Protein AF-D6RL99-F1 (afdb_monomer_lite)

Secondary structure (DSSP, 8-state):
--SSHHHHHHHHHHHHHHHHHHHHHHHHHHHHHHHHHHHHHHHHH-SS---EEE--SGGGG-HHHHHHTHHHHHTT-EEE---HHHHHHHHHHH-----PPBSS-EEEEEEEE--TT-HHHHHTGGG-EE-TTS-EEEEEEEEEEEPBPPTTS-----

pLDDT: mean 83.15, std 14.55, range [33.06, 96.44]

Structure (mmCIF, N/CA/C/O backbone):
data_AF-D6RL99-F1
#
_entry.id   AF-D6RL99-F1
#
loop_
_atom_site.group_PDB
_atom_site.id
_atom_site.type_symbol
_atom_site.label_atom_id
_atom_site.label_alt_id
_atom_site.label_comp_id
_atom_site.label_asym_id
_atom_site.label_entity_id
_atom_site.label_seq_id
_atom_site.pdbx_PDB_ins_code
_atom_site.Cartn_x
_atom_site.Cartn_y
_atom_site.Cartn_z
_atom_site.occupancy
_atom_site.B_iso_or_equiv
_atom_site.auth_seq_id
_atom_site.auth_comp_id
_atom_site.auth_asym_id
_atom_site.auth_atom_id
_atom_site.pdbx_PDB_model_num
ATOM 1 N N . MET A 1 1 ? -19.118 -6.314 62.749 1.00 46.94 1 MET A N 1
ATOM 2 C CA . MET A 1 1 ? -18.922 -4.956 62.198 1.00 46.94 1 MET A CA 1
ATOM 3 C C . MET A 1 1 ? -17.568 -4.910 61.478 1.00 46.94 1 MET A C 1
ATOM 5 O O . MET A 1 1 ? -16.658 -4.265 61.959 1.00 46.94 1 MET A O 1
ATOM 9 N N . GLN A 1 2 ? -17.401 -5.679 60.390 1.00 52.16 2 GLN A N 1
ATOM 10 C CA . GLN A 1 2 ? -16.107 -5.855 59.685 1.00 52.16 2 GLN A CA 1
ATOM 11 C C . GLN A 1 2 ? -16.264 -6.008 58.154 1.00 52.16 2 GLN A C 1
ATOM 13 O O . GLN A 1 2 ? -15.362 -6.479 57.478 1.00 52.16 2 GLN A O 1
ATOM 18 N N . ARG A 1 3 ? -17.421 -5.646 57.577 1.00 53.41 3 ARG A N 1
ATOM 19 C CA . ARG A 1 3 ? -17.717 -5.899 56.150 1.00 53.41 3 ARG A CA 1
ATOM 20 C C . ARG A 1 3 ? -17.630 -4.664 55.242 1.00 53.41 3 ARG A C 1
ATOM 22 O O . ARG A 1 3 ? -17.900 -4.795 54.062 1.00 53.41 3 ARG A O 1
ATOM 29 N N . ALA A 1 4 ? -17.281 -3.492 55.780 1.00 56.84 4 ALA A N 1
ATOM 30 C CA . ALA A 1 4 ? -17.279 -2.231 55.028 1.00 56.84 4 ALA A CA 1
ATOM 31 C C . ALA A 1 4 ? -15.892 -1.821 54.492 1.00 56.84 4 ALA A C 1
ATOM 33 O O . ALA A 1 4 ? -15.817 -1.064 53.535 1.00 56.84 4 ALA A O 1
ATOM 34 N N . GLU A 1 5 ? -14.798 -2.335 55.063 1.00 55.47 5 GLU A N 1
ATOM 35 C CA . GLU A 1 5 ? -13.437 -1.875 54.727 1.00 55.47 5 GLU A CA 1
ATOM 36 C C . GLU A 1 5 ? -12.858 -2.530 53.461 1.00 55.47 5 GLU A C 1
ATOM 38 O O . GLU A 1 5 ? -12.001 -1.948 52.808 1.00 55.47 5 GLU A O 1
ATOM 43 N N . GLY A 1 6 ? -13.347 -3.713 53.069 1.00 57.00 6 GLY A N 1
ATOM 44 C CA . GLY A 1 6 ? -12.890 -4.395 51.849 1.00 57.00 6 GLY A CA 1
ATOM 45 C C . GLY A 1 6 ? -13.476 -3.829 50.552 1.00 57.00 6 GLY A C 1
ATOM 46 O O . GLY A 1 6 ? -12.867 -3.981 49.501 1.00 57.00 6 GLY A O 1
ATOM 47 N N . GLN A 1 7 ? -14.631 -3.161 50.632 1.00 52.66 7 GLN A N 1
ATOM 48 C CA . GLN A 1 7 ? -15.376 -2.694 49.461 1.00 52.66 7 GLN A CA 1
ATOM 49 C C . GLN A 1 7 ? -14.766 -1.413 48.866 1.00 52.66 7 GLN A C 1
ATOM 51 O O . GLN A 1 7 ? -14.568 -1.340 47.661 1.00 52.66 7 GLN A O 1
ATOM 56 N N . GLY A 1 8 ? -14.356 -0.461 49.715 1.00 59.03 8 GLY A N 1
ATOM 57 C CA . GLY A 1 8 ? -13.732 0.789 49.260 1.00 59.03 8 GLY A CA 1
ATOM 58 C C . GLY A 1 8 ? -12.400 0.580 48.532 1.00 59.03 8 GLY A C 1
ATOM 59 O O . GLY A 1 8 ? -12.147 1.222 47.526 1.00 59.03 8 GLY A O 1
ATOM 60 N N . TYR A 1 9 ? -11.589 -0.397 48.957 1.00 58.84 9 TYR A N 1
ATOM 61 C CA . TYR A 1 9 ? -10.322 -0.712 48.283 1.00 58.84 9 TYR A CA 1
ATOM 62 C C . TYR A 1 9 ? -10.515 -1.280 46.865 1.00 58.84 9 TYR A C 1
ATOM 64 O O . TYR A 1 9 ? -9.665 -1.102 45.994 1.00 58.84 9 TYR A O 1
ATOM 72 N N . GLN A 1 10 ? -11.622 -1.991 46.634 1.00 62.41 10 GLN A N 1
ATOM 73 C CA . GLN A 1 10 ? -11.970 -2.516 45.313 1.00 62.41 10 GLN A CA 1
ATOM 74 C C . GLN A 1 10 ? -12.536 -1.422 44.406 1.00 62.41 10 GLN A C 1
ATOM 76 O O . GLN A 1 10 ? -12.160 -1.383 43.235 1.00 62.41 10 GLN A O 1
ATOM 81 N N . ASP A 1 11 ? -13.333 -0.507 44.958 1.00 66.69 11 ASP A N 1
ATOM 82 C CA . ASP A 1 11 ? -13.858 0.652 44.231 1.00 66.69 11 ASP A CA 1
ATOM 83 C C . ASP A 1 11 ? -12.720 1.606 43.801 1.00 66.69 11 ASP A C 1
ATOM 85 O O . ASP A 1 11 ? -12.645 1.989 42.633 1.00 66.69 11 ASP A O 1
ATOM 89 N N . ASP A 1 12 ? -11.755 1.887 44.688 1.00 69.62 12 ASP A N 1
ATOM 90 C CA . ASP A 1 12 ? -10.585 2.733 44.391 1.00 69.62 12 ASP A CA 1
ATOM 91 C C . ASP A 1 12 ? -9.698 2.133 43.280 1.00 69.62 12 ASP A C 1
ATOM 93 O O . ASP A 1 12 ? -9.163 2.839 42.417 1.00 69.62 12 ASP A O 1
ATOM 97 N N . ALA A 1 13 ? -9.527 0.806 43.283 1.00 67.06 13 ALA A N 1
ATOM 98 C CA . ALA A 1 13 ? -8.755 0.099 42.264 1.00 67.06 13 ALA A CA 1
ATOM 99 C C . ALA A 1 13 ? -9.481 0.073 40.908 1.00 67.06 13 ALA A C 1
ATOM 101 O O . ALA A 1 13 ? -8.842 0.206 39.859 1.00 67.06 13 ALA A O 1
ATOM 102 N N . GLU A 1 14 ? -10.805 -0.079 40.912 1.00 72.94 14 GLU A N 1
ATOM 103 C CA . GLU A 1 14 ? -11.627 -0.041 39.703 1.00 72.94 14 GLU A CA 1
ATOM 104 C C . GLU A 1 14 ? -11.633 1.360 39.070 1.00 72.94 14 GLU A C 1
ATOM 106 O O . GLU A 1 14 ? -11.465 1.485 37.851 1.00 72.94 14 GLU A O 1
ATOM 111 N N . GLU A 1 15 ? -11.711 2.410 39.890 1.00 75.56 15 GLU A N 1
ATOM 112 C CA . GLU A 1 15 ? -11.638 3.810 39.464 1.00 75.56 15 GLU A CA 1
ATOM 113 C C . GLU A 1 15 ? -10.256 4.177 38.898 1.00 75.56 15 GLU A C 1
ATOM 115 O O . GLU A 1 15 ? -10.157 4.785 37.824 1.00 75.56 15 GLU A O 1
ATOM 120 N N . ALA A 1 16 ? -9.171 3.730 39.536 1.00 73.06 16 ALA A N 1
ATOM 121 C CA . ALA A 1 16 ? -7.815 3.915 39.016 1.00 73.06 16 ALA A CA 1
ATOM 122 C C . ALA A 1 16 ? -7.612 3.197 37.666 1.00 73.06 16 ALA A C 1
ATOM 124 O O . ALA A 1 16 ? -7.051 3.765 36.724 1.00 73.06 16 ALA A O 1
ATOM 125 N N . HIS A 1 17 ? -8.121 1.968 37.529 1.00 77.94 17 HIS A N 1
ATOM 126 C CA . HIS A 1 17 ? -8.096 1.220 36.268 1.00 77.94 17 HIS A CA 1
ATOM 127 C C . HIS A 1 17 ? -8.961 1.866 35.174 1.00 77.94 17 HIS A C 1
ATOM 129 O O . HIS A 1 17 ? -8.639 1.759 33.988 1.00 77.94 17 HIS A O 1
ATOM 135 N N . ALA A 1 18 ? -10.086 2.488 35.526 1.00 75.81 18 ALA A N 1
ATOM 136 C CA . ALA A 1 18 ? -10.934 3.216 34.583 1.00 75.81 18 ALA A CA 1
ATOM 137 C C . ALA A 1 18 ? -10.251 4.500 34.086 1.00 75.81 18 ALA A C 1
ATOM 139 O O . ALA A 1 18 ? -10.234 4.755 32.882 1.00 75.81 18 ALA A O 1
ATOM 140 N N . THR A 1 19 ? -9.616 5.244 34.992 1.00 78.44 19 THR A N 1
ATOM 141 C CA . THR A 1 19 ? -8.885 6.479 34.676 1.00 78.44 19 THR A CA 1
ATOM 142 C C . THR A 1 19 ? -7.679 6.206 33.779 1.00 78.44 19 THR A C 1
ATOM 144 O O . THR A 1 19 ? -7.510 6.847 32.748 1.00 78.44 19 THR A O 1
ATOM 147 N N . PHE A 1 20 ? -6.886 5.175 34.079 1.00 85.00 20 PHE A N 1
ATOM 148 C CA . PHE A 1 20 ? -5.766 4.796 33.213 1.00 85.00 20 PHE A CA 1
ATOM 149 C C . PHE A 1 20 ? -6.230 4.382 31.807 1.00 85.00 20 PHE A C 1
ATOM 151 O O . PHE A 1 20 ? -5.603 4.724 30.805 1.00 85.00 20 PHE A O 1
ATOM 158 N N . ARG A 1 21 ? -7.359 3.667 31.706 1.00 80.38 21 ARG A N 1
ATOM 159 C CA . ARG A 1 21 ? -7.942 3.293 30.410 1.00 80.38 21 ARG A CA 1
ATOM 160 C C . ARG A 1 21 ? -8.359 4.514 29.590 1.00 80.38 21 ARG A C 1
ATOM 162 O O . ARG A 1 21 ? -8.122 4.508 28.384 1.00 80.38 21 ARG A O 1
ATOM 169 N N . SER A 1 22 ? -8.948 5.538 30.209 1.00 84.62 22 SER A N 1
ATOM 170 C CA . SER A 1 22 ? -9.343 6.760 29.495 1.00 84.62 22 SER A CA 1
ATOM 171 C C . SER A 1 22 ? -8.134 7.593 29.060 1.00 84.62 22 SER A C 1
ATOM 173 O O . SER A 1 22 ? -8.099 8.062 27.923 1.00 84.62 22 SER A O 1
ATOM 175 N N . GLU A 1 23 ? -7.097 7.698 29.894 1.00 90.00 23 GLU A N 1
ATOM 176 C CA . GLU A 1 23 ? -5.843 8.363 29.526 1.00 90.00 23 GLU A CA 1
ATOM 177 C C . GLU A 1 23 ? -5.173 7.675 28.336 1.00 90.00 23 GLU A C 1
ATOM 179 O O . GLU A 1 23 ? -4.824 8.329 27.353 1.00 90.00 23 GLU A O 1
ATOM 184 N N . VAL A 1 24 ? -5.053 6.345 28.372 1.00 87.88 24 VAL A N 1
ATOM 185 C CA . VAL A 1 24 ? -4.476 5.586 27.257 1.00 87.88 24 VAL A CA 1
ATOM 186 C C . VAL A 1 24 ? -5.314 5.751 25.990 1.00 87.88 24 VAL A C 1
ATOM 188 O O . VAL A 1 24 ? -4.745 5.943 24.918 1.00 87.88 24 VAL A O 1
ATOM 191 N N . ALA A 1 25 ? -6.646 5.723 26.096 1.00 88.31 25 ALA A N 1
ATOM 192 C CA . ALA A 1 25 ? -7.551 5.929 24.966 1.00 88.31 25 ALA A CA 1
ATOM 193 C C . ALA A 1 25 ? -7.343 7.294 24.286 1.00 88.31 25 ALA A C 1
ATOM 195 O O . ALA A 1 25 ? -7.337 7.358 23.052 1.00 88.31 25 ALA A O 1
ATOM 196 N N . SER A 1 26 ? -7.082 8.350 25.067 1.00 90.69 26 SER A N 1
ATOM 197 C CA . SER A 1 26 ? -6.846 9.705 24.549 1.00 90.69 26 SER A CA 1
ATOM 198 C C . SER A 1 26 ? -5.641 9.784 23.602 1.00 90.69 26 SER A C 1
ATOM 200 O O . SER A 1 26 ? -5.679 10.488 22.591 1.00 90.69 26 SER A O 1
ATOM 202 N N . PHE A 1 27 ? -4.592 8.983 23.835 1.00 91.38 27 PHE A N 1
ATOM 203 C CA . PHE A 1 27 ? -3.425 8.933 22.945 1.00 91.38 27 PHE A CA 1
ATOM 204 C C . PHE A 1 27 ? -3.758 8.390 21.548 1.00 91.38 27 PHE A C 1
ATOM 206 O O . PHE A 1 27 ? -3.038 8.671 20.587 1.00 91.38 27 PHE A O 1
ATOM 213 N N . PHE A 1 28 ? -4.847 7.626 21.416 1.00 90.81 28 PHE A N 1
ATOM 214 C CA . PHE A 1 28 ? -5.270 7.016 20.157 1.00 90.81 28 PHE A CA 1
ATOM 215 C C . PHE A 1 28 ? -6.329 7.823 19.400 1.00 90.81 28 PHE A C 1
ATOM 217 O O . PHE A 1 28 ? -6.593 7.497 18.242 1.00 90.81 28 PHE A O 1
ATOM 224 N N . GLU A 1 29 ? -6.883 8.894 19.974 1.00 91.56 29 GLU A N 1
ATOM 225 C CA . GLU A 1 29 ? -7.890 9.734 19.306 1.00 91.56 29 GLU A CA 1
ATOM 226 C C . GLU A 1 29 ? -7.386 10.297 17.970 1.00 91.56 29 GLU A C 1
ATOM 228 O O . GLU A 1 29 ? -8.060 10.192 16.944 1.00 91.56 29 GLU A O 1
ATOM 233 N N . SER A 1 30 ? -6.168 10.846 17.952 1.00 94.62 30 SER A N 1
ATOM 234 C CA . SER A 1 30 ? -5.571 11.424 16.741 1.00 94.62 30 SER A CA 1
ATOM 235 C C . SER A 1 30 ? -5.308 10.372 15.643 1.00 94.62 30 SER A C 1
ATOM 237 O O . SER A 1 30 ? -5.765 10.565 14.507 1.00 94.62 30 SER A O 1
ATOM 239 N N . PRO A 1 31 ? -4.667 9.220 15.939 1.00 93.19 31 PRO A N 1
ATOM 240 C CA . PRO A 1 31 ? -4.574 8.110 14.992 1.00 93.19 31 PRO A CA 1
ATOM 241 C C . PRO A 1 31 ? -5.929 7.628 14.457 1.00 93.19 31 PRO A C 1
ATOM 243 O O . PRO A 1 31 ? -6.072 7.441 13.250 1.00 93.19 31 PRO A O 1
ATOM 246 N N . ILE A 1 32 ? -6.935 7.460 15.320 1.00 93.38 32 ILE A N 1
ATOM 247 C CA . ILE A 1 32 ? -8.277 6.997 14.930 1.00 93.38 32 ILE A CA 1
ATOM 248 C C . ILE A 1 32 ? -8.957 8.002 13.999 1.00 93.38 32 ILE A C 1
ATOM 250 O O . ILE A 1 32 ? -9.451 7.624 12.936 1.00 93.38 32 ILE A O 1
ATOM 254 N N . SER A 1 33 ? -8.920 9.289 14.346 1.00 92.81 33 SER A N 1
ATOM 255 C CA . SER A 1 33 ? -9.429 10.371 13.498 1.00 92.81 33 SER A CA 1
ATOM 256 C C . SER A 1 33 ? -8.771 10.359 12.115 1.00 92.81 33 SER A C 1
ATOM 258 O O . SER A 1 33 ? -9.449 10.440 11.088 1.00 92.81 33 SER A O 1
ATOM 260 N N . THR A 1 34 ? -7.453 10.150 12.073 1.00 94.06 34 THR A N 1
ATOM 261 C CA . THR A 1 34 ? -6.692 10.049 10.821 1.00 94.06 34 THR A CA 1
ATOM 262 C C . THR A 1 34 ? -7.124 8.842 9.984 1.00 94.06 34 THR A C 1
ATOM 264 O O . THR A 1 34 ? -7.271 8.965 8.765 1.00 94.06 34 THR A O 1
ATOM 267 N N . ILE A 1 35 ? -7.373 7.687 10.612 1.00 92.75 35 ILE A N 1
ATOM 268 C CA . ILE A 1 35 ? -7.893 6.486 9.937 1.00 92.75 35 ILE A CA 1
ATOM 269 C C . ILE A 1 35 ? -9.260 6.784 9.313 1.00 92.75 35 ILE A C 1
ATOM 271 O O . ILE A 1 35 ? -9.449 6.552 8.119 1.00 92.75 35 ILE A O 1
ATOM 275 N N . LEU A 1 36 ? -10.193 7.348 10.085 1.00 92.00 36 LEU A N 1
ATOM 276 C CA . LEU A 1 36 ? -11.538 7.688 9.612 1.00 92.00 36 LEU A CA 1
ATOM 277 C C . LEU A 1 36 ? -11.502 8.685 8.446 1.00 92.00 36 LEU A C 1
ATOM 279 O O . LEU A 1 36 ? -12.208 8.500 7.453 1.00 92.00 36 LEU A O 1
ATOM 283 N N . ALA A 1 37 ? -10.669 9.723 8.540 1.00 92.81 37 ALA A N 1
ATOM 284 C CA . ALA A 1 37 ? -10.487 10.702 7.472 1.00 92.81 37 ALA A CA 1
ATOM 285 C C . ALA A 1 37 ? -9.929 10.052 6.196 1.00 92.81 37 ALA A C 1
ATOM 287 O O . ALA A 1 37 ? -10.479 10.254 5.114 1.00 92.81 37 ALA A O 1
ATOM 288 N N . SER A 1 38 ? -8.902 9.210 6.335 1.00 92.25 38 SER A N 1
ATOM 289 C CA . SER A 1 38 ? -8.276 8.507 5.209 1.00 92.25 38 SER A CA 1
ATOM 290 C C . SER A 1 38 ? -9.254 7.560 4.512 1.00 92.25 38 SER A C 1
ATOM 292 O O . SER A 1 38 ? -9.297 7.503 3.286 1.00 92.25 38 SER A O 1
ATOM 294 N N . VAL A 1 39 ? -10.079 6.835 5.276 1.00 91.75 39 VAL A N 1
ATOM 295 C CA . VAL A 1 39 ? -11.126 5.965 4.719 1.00 91.75 39 VAL A CA 1
ATOM 296 C C . VAL A 1 39 ? -12.135 6.786 3.916 1.00 91.75 39 VAL A C 1
ATOM 298 O O . VAL A 1 39 ? -12.447 6.430 2.780 1.00 91.75 39 VAL A O 1
ATOM 301 N N . LYS A 1 40 ? -12.614 7.910 4.462 1.00 90.56 40 LYS A N 1
ATOM 302 C CA . LYS A 1 40 ? -13.546 8.804 3.756 1.00 90.56 40 LYS A CA 1
ATOM 303 C C . LYS A 1 40 ? -12.934 9.349 2.464 1.00 90.56 40 LYS A C 1
ATOM 305 O O . LYS A 1 40 ? -13.591 9.323 1.427 1.00 90.56 40 LYS A O 1
ATOM 310 N N . GLU A 1 41 ? -11.676 9.783 2.494 1.00 92.81 41 GLU A N 1
ATOM 311 C CA . GLU A 1 41 ? -10.961 10.263 1.305 1.00 92.81 41 GLU A CA 1
ATOM 312 C C . GLU A 1 41 ? -10.825 9.173 0.231 1.00 92.81 41 GLU A C 1
ATOM 314 O O . GLU A 1 41 ? -11.058 9.435 -0.953 1.00 92.81 41 GLU A O 1
ATOM 319 N N . GLN A 1 42 ? -10.506 7.938 0.630 1.00 91.69 42 GLN A N 1
ATOM 320 C CA . GLN A 1 42 ? -10.417 6.801 -0.289 1.00 91.69 42 GLN A CA 1
ATOM 321 C C . GLN A 1 42 ? -11.763 6.482 -0.937 1.00 91.69 42 GLN A C 1
ATOM 323 O O . GLN A 1 42 ? -11.803 6.226 -2.137 1.00 91.69 42 GLN A O 1
ATOM 328 N N . ILE A 1 43 ? -12.860 6.542 -0.179 1.00 90.00 43 ILE A N 1
ATOM 329 C CA . ILE A 1 43 ? -14.216 6.349 -0.710 1.00 90.00 43 ILE A CA 1
ATOM 330 C C . ILE A 1 43 ? -14.548 7.428 -1.743 1.00 90.00 43 ILE A C 1
ATOM 332 O O . ILE A 1 43 ? -15.038 7.104 -2.821 1.00 90.00 43 ILE A O 1
ATOM 336 N N . LEU A 1 44 ? -14.247 8.694 -1.443 1.00 90.62 44 LEU A N 1
ATOM 337 C CA . LEU A 1 44 ? -14.513 9.818 -2.347 1.00 90.62 44 LEU A CA 1
ATOM 338 C C . LEU A 1 44 ? -13.656 9.773 -3.619 1.00 90.62 44 LEU A C 1
ATOM 340 O O . LEU A 1 44 ? -14.115 10.174 -4.686 1.00 90.62 44 LEU A O 1
ATOM 344 N N . SER A 1 45 ? -12.422 9.282 -3.512 1.00 91.88 45 SER A N 1
ATOM 345 C CA . SER A 1 45 ? -11.472 9.212 -4.629 1.00 91.88 45 SER A CA 1
ATOM 346 C C . SER A 1 45 ? -11.624 7.946 -5.477 1.00 91.88 45 SER A C 1
ATOM 348 O O . SER A 1 45 ? -11.032 7.844 -6.555 1.00 91.88 45 SER A O 1
ATOM 350 N N . ALA A 1 46 ? -12.376 6.951 -5.006 1.00 89.62 46 ALA A N 1
ATOM 351 C CA . ALA A 1 46 ? -12.507 5.679 -5.694 1.00 89.62 46 ALA A CA 1
ATOM 352 C C . ALA A 1 46 ? -13.390 5.797 -6.945 1.00 89.62 46 ALA A C 1
ATOM 354 O O . ALA A 1 46 ? -14.531 6.243 -6.904 1.00 89.62 46 ALA A O 1
ATOM 355 N N . HIS A 1 47 ? -12.895 5.280 -8.071 1.00 90.88 47 HIS A N 1
ATOM 356 C CA . HIS A 1 47 ? -13.686 5.157 -9.303 1.00 90.88 47 HIS A CA 1
ATOM 357 C C . HIS A 1 47 ? -14.791 4.093 -9.222 1.00 90.88 47 HIS A C 1
ATOM 359 O O . HIS A 1 47 ? -15.635 4.007 -10.114 1.00 90.88 47 HIS A O 1
ATOM 365 N N . ARG A 1 48 ? -14.757 3.233 -8.199 1.00 89.38 48 ARG A N 1
ATOM 366 C CA . ARG A 1 48 ? -15.736 2.171 -7.964 1.00 89.38 48 ARG A CA 1
ATOM 367 C C . ARG A 1 48 ? -16.192 2.203 -6.508 1.00 89.38 48 ARG A C 1
ATOM 369 O O . ARG A 1 48 ? -15.359 2.484 -5.649 1.00 89.38 48 ARG A O 1
ATOM 376 N N . PRO A 1 49 ? -17.458 1.858 -6.222 1.00 88.94 49 PRO A N 1
ATOM 377 C CA . PRO A 1 49 ? -17.951 1.821 -4.852 1.00 88.94 49 PRO A CA 1
ATOM 378 C C . PRO A 1 49 ? -17.154 0.838 -3.986 1.00 88.94 49 PRO A C 1
ATOM 380 O O . PRO A 1 49 ? -16.918 -0.310 -4.381 1.00 88.94 49 PRO A O 1
ATOM 383 N N . ILE A 1 50 ? -16.755 1.294 -2.801 1.00 91.31 50 ILE A N 1
ATOM 384 C CA . ILE A 1 50 ? -16.114 0.474 -1.770 1.00 91.31 50 ILE A CA 1
ATOM 385 C C . ILE A 1 50 ? -17.217 -0.080 -0.866 1.00 91.31 50 ILE A C 1
ATOM 387 O O . ILE A 1 50 ? -18.058 0.677 -0.399 1.00 91.31 50 ILE A O 1
ATOM 391 N N . HIS A 1 51 ? -17.206 -1.391 -0.621 1.00 90.44 51 HIS A N 1
ATOM 392 C CA . HIS A 1 51 ? -18.224 -2.073 0.194 1.00 90.44 51 HIS A CA 1
ATOM 393 C C . HIS A 1 51 ? -17.654 -2.688 1.476 1.00 90.44 51 HIS A C 1
ATOM 395 O O . HIS A 1 51 ? -18.397 -3.050 2.386 1.00 90.44 51 HIS A O 1
ATOM 401 N N . SER A 1 52 ? -16.335 -2.860 1.549 1.00 91.81 52 SER A N 1
ATOM 402 C CA . SER A 1 52 ? -15.694 -3.570 2.651 1.00 91.81 52 SER A CA 1
ATOM 403 C C . SER A 1 52 ? -14.343 -2.958 2.983 1.00 91.81 52 SER A C 1
ATOM 405 O O . SER A 1 52 ? -13.627 -2.495 2.093 1.00 91.81 52 SER A O 1
ATOM 407 N N . ILE A 1 53 ? -13.998 -2.992 4.266 1.00 90.81 53 ILE A N 1
ATOM 408 C CA . ILE A 1 53 ? -12.722 -2.549 4.820 1.00 90.81 53 ILE A CA 1
ATOM 409 C C . ILE A 1 53 ? -12.112 -3.731 5.560 1.00 90.81 53 ILE A C 1
ATOM 411 O O . ILE A 1 53 ? -12.774 -4.361 6.379 1.00 90.81 53 ILE A O 1
ATOM 415 N N . PHE A 1 54 ? -10.840 -4.010 5.296 1.00 90.25 54 PHE A N 1
ATOM 416 C CA . PHE A 1 54 ? -10.090 -5.039 6.004 1.00 90.25 54 PHE A CA 1
A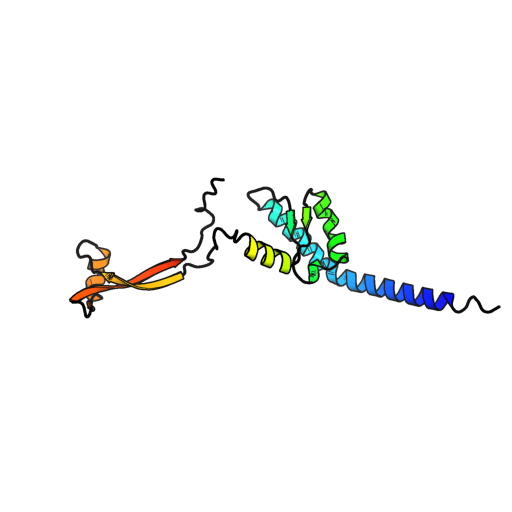TOM 417 C C . PHE A 1 54 ? -9.110 -4.374 6.969 1.00 90.25 54 PHE A C 1
ATOM 419 O O . PHE A 1 54 ? -8.184 -3.683 6.543 1.00 90.25 54 PHE A O 1
ATOM 426 N N . LEU A 1 55 ? -9.314 -4.582 8.266 1.00 89.75 55 LEU A N 1
ATOM 427 C CA . LEU A 1 55 ? -8.393 -4.173 9.316 1.00 89.75 55 LEU A CA 1
ATOM 428 C C . LEU A 1 55 ? -7.380 -5.296 9.536 1.00 89.75 55 LEU A C 1
ATOM 430 O O . LEU A 1 55 ? -7.748 -6.402 9.924 1.00 89.75 55 LEU A O 1
ATOM 434 N N . VAL A 1 56 ? -6.105 -5.005 9.283 1.00 88.50 56 VAL A N 1
ATOM 435 C CA . VAL A 1 56 ? -4.999 -5.967 9.393 1.00 88.50 56 VAL A CA 1
A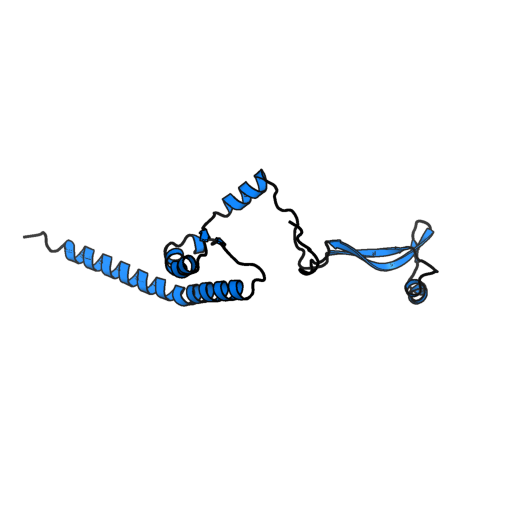TOM 436 C C . VAL A 1 56 ? -3.854 -5.405 10.237 1.00 88.50 56 VAL A C 1
ATOM 438 O O . VAL A 1 56 ? -3.687 -4.190 10.353 1.00 88.50 56 VAL A O 1
ATOM 441 N N . GLY A 1 57 ? -3.035 -6.294 10.802 1.00 83.00 57 GLY A N 1
ATOM 442 C CA . GLY A 1 57 ? -1.893 -5.941 11.652 1.00 83.00 57 GLY A CA 1
ATOM 443 C C . GLY A 1 57 ? -2.243 -5.829 13.140 1.00 83.00 57 GLY A C 1
ATOM 444 O O . GLY A 1 57 ? -3.400 -5.922 13.533 1.00 83.00 57 GLY A O 1
ATOM 445 N N . GLY A 1 58 ? -1.232 -5.633 13.992 1.00 85.12 58 GLY A N 1
ATOM 446 C CA . GLY A 1 58 ? -1.392 -5.757 15.450 1.00 85.12 58 GLY A CA 1
ATOM 447 C C . GLY A 1 58 ? -2.417 -4.802 16.074 1.00 85.12 58 GLY A C 1
ATOM 448 O O . GLY A 1 58 ? -3.100 -5.174 17.020 1.00 85.12 58 GLY A O 1
ATOM 449 N N . PHE A 1 59 ? -2.583 -3.597 15.521 1.00 88.00 59 PHE A N 1
ATOM 450 C CA . PHE A 1 59 ? -3.566 -2.638 16.036 1.00 88.00 59 PHE A CA 1
ATOM 451 C C . PHE A 1 59 ? -5.014 -3.014 15.679 1.00 88.00 59 PHE A C 1
ATOM 453 O O . PHE A 1 59 ? -5.927 -2.694 16.433 1.00 88.00 59 PHE A O 1
ATOM 460 N N . ALA A 1 60 ? -5.230 -3.763 14.590 1.00 87.69 60 ALA A N 1
ATOM 461 C CA . ALA A 1 60 ? -6.554 -4.250 14.196 1.00 87.69 60 ALA A CA 1
ATOM 462 C C . ALA A 1 60 ? -7.161 -5.238 15.207 1.00 87.69 60 ALA A C 1
ATOM 464 O O . ALA A 1 60 ? -8.381 -5.380 15.266 1.00 87.69 60 ALA A O 1
ATOM 465 N N . ALA A 1 61 ? -6.327 -5.888 16.025 1.00 86.50 61 ALA A N 1
ATOM 466 C CA . ALA A 1 61 ? -6.775 -6.763 17.105 1.00 8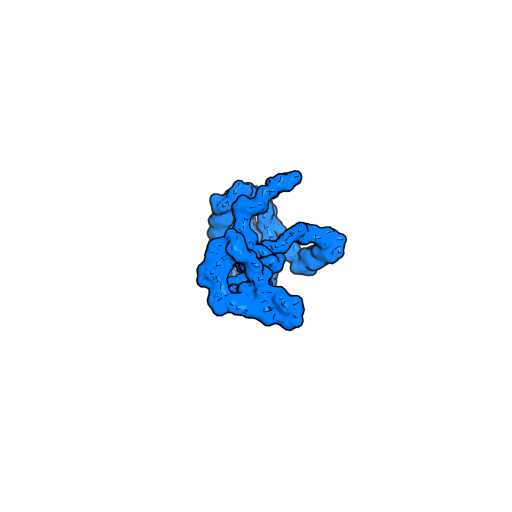6.50 61 ALA A CA 1
ATOM 467 C C . ALA A 1 61 ? -7.361 -5.994 18.307 1.00 86.50 61 ALA A C 1
ATOM 469 O O . ALA A 1 61 ? -7.930 -6.610 19.203 1.00 86.50 61 ALA A O 1
ATOM 470 N N . SER A 1 62 ? -7.236 -4.662 18.344 1.00 89.06 62 SER A N 1
ATOM 471 C CA . SER A 1 62 ? -7.799 -3.831 19.408 1.00 89.06 62 SER A CA 1
ATOM 472 C C . SER A 1 62 ? -9.317 -3.722 19.284 1.00 89.06 62 SER A C 1
ATOM 474 O O . SER A 1 62 ? -9.835 -3.202 18.293 1.00 89.06 62 SER A O 1
ATOM 476 N N . ASP A 1 63 ? -10.037 -4.142 20.323 1.00 89.25 63 ASP A N 1
ATOM 477 C CA . ASP A 1 63 ? -11.486 -3.941 20.396 1.00 89.25 63 ASP A CA 1
ATOM 478 C C . ASP A 1 63 ? -11.850 -2.460 20.540 1.00 89.25 63 ASP A C 1
ATOM 480 O O . ASP A 1 63 ? -12.861 -2.032 19.991 1.00 89.25 63 ASP A O 1
ATOM 484 N N . TYR A 1 64 ? -10.996 -1.655 21.186 1.00 89.44 64 TYR A N 1
ATOM 485 C CA . TYR A 1 64 ? -11.185 -0.204 21.247 1.00 89.44 64 TYR A CA 1
ATOM 486 C C . TYR A 1 64 ? -11.152 0.425 19.852 1.00 89.44 64 TYR A C 1
ATOM 488 O O . TYR A 1 64 ? -12.013 1.226 19.521 1.00 89.44 64 TYR A O 1
ATOM 496 N N . LEU A 1 65 ? -10.207 0.033 18.992 1.00 90.44 65 LEU A N 1
ATOM 497 C CA . LEU A 1 65 ? -10.199 0.526 17.613 1.00 90.44 65 LEU A CA 1
ATOM 498 C C . LEU A 1 65 ? -11.475 0.107 16.876 1.00 90.44 65 LEU A C 1
ATOM 500 O O . LEU A 1 65 ? -12.069 0.914 16.171 1.00 90.44 65 LEU A O 1
ATOM 504 N N . TYR A 1 66 ? -11.892 -1.150 17.034 1.00 89.38 66 TYR A N 1
ATOM 505 C CA . TYR A 1 66 ? -13.057 -1.675 16.330 1.00 89.38 66 TYR A CA 1
ATOM 506 C C . TYR A 1 66 ? -14.345 -0.925 16.698 1.00 89.38 66 TYR A C 1
ATOM 508 O O . TYR A 1 66 ? -15.109 -0.572 15.804 1.00 89.38 66 TYR A O 1
ATOM 516 N N . THR A 1 67 ? -14.558 -0.610 17.981 1.00 90.12 67 THR A N 1
ATOM 517 C CA . THR A 1 67 ? -15.735 0.160 18.420 1.00 90.12 67 THR A CA 1
ATOM 518 C C . THR A 1 67 ? -15.714 1.601 17.919 1.00 90.12 67 THR A C 1
ATOM 520 O O . THR A 1 67 ? -16.759 2.147 17.590 1.00 90.12 67 THR A O 1
ATOM 523 N N . GLN A 1 68 ? -14.535 2.211 17.795 1.00 90.38 68 GLN A N 1
ATOM 524 C CA . GLN A 1 68 ? -14.390 3.575 17.274 1.00 90.38 68 GLN A CA 1
ATOM 525 C C . GLN A 1 68 ? -14.623 3.672 15.758 1.00 90.38 68 GLN A C 1
ATOM 527 O O . GLN A 1 68 ? -14.836 4.759 15.227 1.00 90.38 68 GLN A O 1
ATOM 532 N N . LEU A 1 69 ? -14.587 2.544 15.046 1.00 89.12 69 LEU A N 1
ATOM 533 C CA . LEU A 1 69 ? -14.837 2.473 13.607 1.00 89.12 69 LEU A CA 1
ATOM 534 C C . LEU A 1 69 ? -16.288 2.100 13.265 1.00 89.12 69 LEU A C 1
ATOM 536 O O . LEU A 1 69 ? -16.595 1.926 12.086 1.00 89.12 69 LEU A O 1
ATOM 540 N N . ASP A 1 70 ? -17.184 2.008 14.251 1.00 83.56 70 ASP A N 1
ATOM 541 C CA . ASP A 1 70 ? -18.591 1.640 14.033 1.00 83.56 70 ASP A CA 1
ATOM 542 C C . ASP A 1 70 ? -19.336 2.638 13.126 1.00 83.56 70 ASP A C 1
ATOM 544 O O . ASP A 1 70 ? -20.173 2.256 12.307 1.00 83.56 70 ASP A O 1
ATOM 548 N N . ASP A 1 71 ? -18.923 3.908 13.145 1.00 81.19 71 ASP A N 1
ATOM 549 C CA . ASP A 1 71 ? -19.391 4.941 12.213 1.00 81.19 71 ASP A CA 1
ATOM 550 C C . ASP A 1 71 ? -19.201 4.549 10.735 1.00 81.19 71 ASP A C 1
ATOM 552 O O . ASP A 1 71 ? -19.954 4.987 9.864 1.00 81.19 71 ASP A O 1
ATOM 556 N N . LEU A 1 72 ? -18.202 3.718 10.419 1.00 85.25 72 LEU A N 1
ATOM 557 C CA . LEU A 1 72 ? -17.987 3.214 9.061 1.00 85.25 72 LEU A CA 1
ATOM 558 C C . LEU A 1 72 ? -19.028 2.155 8.683 1.00 85.25 72 LEU A C 1
ATOM 560 O O . LEU A 1 72 ? -19.475 2.128 7.535 1.00 85.25 72 LEU A O 1
ATOM 564 N N . SER A 1 73 ? -19.463 1.336 9.642 1.00 80.62 73 SER A N 1
ATOM 565 C CA . SER A 1 73 ? -20.576 0.399 9.457 1.00 80.62 73 SER A CA 1
ATOM 566 C C . SER A 1 73 ? -21.870 1.147 9.136 1.00 80.62 73 SER A C 1
ATOM 568 O O . SER A 1 73 ? -22.614 0.742 8.242 1.00 80.62 73 SER A O 1
ATOM 570 N N . ALA A 1 74 ? -22.104 2.293 9.786 1.00 78.88 74 ALA A N 1
ATOM 571 C CA . ALA A 1 74 ? -23.251 3.161 9.506 1.00 78.88 74 ALA A CA 1
ATOM 572 C C . ALA A 1 74 ? -23.240 3.746 8.077 1.00 78.88 74 ALA A C 1
ATOM 574 O O . ALA A 1 74 ? -24.298 4.047 7.524 1.00 78.88 74 ALA A O 1
ATOM 575 N N . LEU A 1 75 ? -22.067 3.847 7.441 1.00 82.75 75 LEU A N 1
ATOM 576 C CA . LEU A 1 75 ? -21.917 4.228 6.030 1.00 82.75 75 LEU A CA 1
ATOM 577 C C . LEU A 1 75 ? -22.158 3.060 5.052 1.00 82.75 75 LEU A C 1
ATOM 579 O O . LEU A 1 75 ? -21.953 3.214 3.849 1.00 82.75 75 LEU A O 1
ATOM 583 N N . GLY A 1 76 ? -22.594 1.897 5.546 1.00 84.69 76 GLY A N 1
ATOM 584 C CA . GLY A 1 76 ? -22.853 0.701 4.742 1.00 84.69 76 GLY A CA 1
ATOM 585 C C . GLY A 1 76 ? -21.597 -0.102 4.396 1.00 84.69 76 GLY A C 1
ATOM 586 O O . GLY A 1 76 ? -21.637 -0.942 3.497 1.00 84.69 76 GLY A O 1
ATOM 587 N N . LEU A 1 77 ? -20.477 0.148 5.080 1.00 90.25 77 LEU A N 1
ATOM 588 C CA . LEU A 1 77 ? -19.220 -0.563 4.858 1.00 90.25 77 LEU A CA 1
ATOM 589 C C . LEU A 1 77 ? -19.130 -1.769 5.789 1.00 90.25 77 LEU A C 1
ATOM 591 O O . LEU A 1 77 ? -19.373 -1.672 6.986 1.00 90.25 77 LEU A O 1
ATOM 595 N N . THR A 1 78 ? -18.723 -2.917 5.257 1.00 90.88 78 THR A N 1
ATOM 596 C CA . THR A 1 78 ? -18.454 -4.100 6.084 1.00 90.88 78 THR A CA 1
ATOM 597 C C . THR A 1 78 ? -17.014 -4.065 6.584 1.00 90.88 78 THR A C 1
ATOM 599 O O . THR A 1 78 ? -16.084 -4.206 5.788 1.00 90.88 78 THR A O 1
ATOM 602 N N . VAL A 1 79 ? -16.817 -3.896 7.891 1.00 90.00 79 VAL A N 1
ATOM 603 C CA . VAL A 1 79 ? -15.488 -3.937 8.517 1.00 90.00 79 VAL A CA 1
ATOM 604 C C . VAL A 1 79 ? -15.141 -5.379 8.899 1.00 90.00 79 VAL A C 1
ATOM 606 O O . VAL A 1 79 ? -15.870 -6.034 9.637 1.00 90.00 79 VAL A O 1
ATOM 609 N N . LEU A 1 80 ? -14.019 -5.885 8.391 1.00 89.44 80 LEU A N 1
ATOM 610 C CA . LEU A 1 80 ? -13.548 -7.258 8.580 1.00 89.44 80 LEU A CA 1
ATOM 611 C C . LEU A 1 80 ? -12.178 -7.257 9.267 1.00 89.44 80 LEU A C 1
ATOM 613 O O . LEU A 1 80 ? -11.324 -6.435 8.936 1.00 89.44 80 LEU A O 1
ATOM 617 N N . ARG A 1 81 ? -11.949 -8.203 10.186 1.00 89.44 81 ARG A N 1
ATOM 618 C CA . ARG A 1 81 ? -10.674 -8.398 10.907 1.00 89.44 81 ARG A CA 1
ATOM 619 C C . ARG A 1 81 ? -10.061 -9.778 10.601 1.00 89.44 81 ARG A C 1
ATOM 621 O O . ARG A 1 81 ? -10.085 -10.641 11.476 1.00 89.44 81 ARG A O 1
ATOM 628 N N . PRO A 1 82 ? -9.595 -10.039 9.367 1.00 87.00 82 PRO A N 1
ATOM 629 C CA . PRO A 1 82 ? -8.942 -11.306 9.045 1.00 87.00 82 PRO A CA 1
ATOM 630 C C . PRO A 1 82 ? -7.542 -11.385 9.666 1.00 87.00 82 PRO A C 1
ATOM 632 O O . PRO A 1 82 ? -6.864 -10.362 9.813 1.00 87.00 82 PRO A O 1
ATOM 635 N N . ASP A 1 83 ? -7.073 -12.598 9.957 1.00 83.19 83 ASP A N 1
ATOM 636 C CA . ASP A 1 83 ? -5.671 -12.806 10.317 1.00 83.19 83 ASP A CA 1
ATOM 637 C C . ASP A 1 83 ? -4.793 -12.841 9.051 1.00 83.19 83 ASP A C 1
ATOM 639 O O . ASP A 1 83 ? -5.220 -13.235 7.963 1.00 83.19 83 ASP A O 1
ATOM 643 N N . ILE A 1 84 ? -3.522 -12.459 9.180 1.00 78.12 84 ILE A N 1
ATOM 644 C CA . ILE A 1 84 ? -2.521 -12.594 8.113 1.00 78.12 84 ILE A CA 1
ATOM 645 C C . ILE A 1 84 ? -2.405 -14.068 7.687 1.00 78.12 84 ILE A C 1
ATOM 647 O O . ILE A 1 84 ? -2.195 -14.357 6.504 1.00 78.12 84 ILE A O 1
ATOM 651 N N . ALA A 1 85 ? -2.593 -14.997 8.631 1.00 81.62 85 ALA A N 1
ATOM 652 C CA . ALA A 1 85 ? -2.616 -16.432 8.370 1.00 81.62 85 ALA A CA 1
ATOM 653 C C . ALA A 1 85 ? -3.720 -16.842 7.376 1.00 81.62 85 ALA A C 1
ATOM 655 O O . ALA A 1 85 ? -3.456 -17.655 6.486 1.00 81.62 85 ALA A O 1
ATOM 656 N N . ASP A 1 86 ? -4.908 -16.234 7.451 1.00 82.88 86 ASP A N 1
ATOM 657 C CA . ASP A 1 86 ? -6.022 -16.531 6.539 1.00 82.88 86 ASP A CA 1
ATOM 658 C C . ASP A 1 86 ? -5.669 -16.162 5.094 1.00 82.88 86 ASP A C 1
ATOM 660 O O . ASP A 1 86 ? -5.959 -16.904 4.152 1.00 82.88 86 ASP A O 1
ATOM 664 N N . GLY A 1 87 ? -4.977 -15.032 4.912 1.00 80.44 87 GLY A N 1
ATOM 665 C CA . GLY A 1 87 ? -4.491 -14.596 3.605 1.00 80.44 87 GLY A CA 1
ATOM 666 C C . GLY A 1 87 ? -3.467 -15.563 3.006 1.00 80.44 87 GLY A C 1
ATOM 667 O O . GLY A 1 87 ? -3.536 -15.883 1.817 1.00 80.44 87 GLY A O 1
ATOM 668 N N . ALA A 1 88 ? -2.542 -16.069 3.827 1.00 80.88 88 ALA A N 1
ATOM 669 C CA . ALA A 1 88 ? -1.537 -17.039 3.393 1.00 80.88 88 ALA A CA 1
ATOM 670 C C . ALA A 1 88 ? -2.164 -18.389 3.013 1.00 80.88 88 ALA A C 1
ATOM 672 O O . ALA A 1 88 ? -1.821 -18.958 1.973 1.00 80.88 88 ALA A O 1
ATOM 673 N N . LEU A 1 89 ? -3.111 -18.878 3.818 1.00 84.19 89 LEU A N 1
ATOM 674 C CA . LEU A 1 89 ? -3.828 -20.121 3.547 1.00 84.19 89 LEU A CA 1
ATOM 675 C C . LEU A 1 89 ? -4.675 -20.014 2.273 1.00 84.19 89 LEU A C 1
ATOM 677 O O . LEU A 1 89 ? -4.603 -20.889 1.414 1.00 84.19 89 LEU A O 1
ATOM 681 N N . SER A 1 90 ? -5.416 -18.916 2.108 1.00 82.25 90 SER A N 1
ATOM 682 C CA . SER A 1 90 ? -6.191 -18.635 0.894 1.00 82.25 90 SER A CA 1
ATOM 683 C C . SER A 1 90 ? -5.306 -18.610 -0.356 1.00 82.25 90 SER A C 1
ATOM 685 O O . SER A 1 90 ? -5.630 -19.231 -1.369 1.00 82.25 90 SER A O 1
ATOM 687 N N . PHE A 1 91 ? -4.133 -17.971 -0.275 1.00 80.31 91 PHE A N 1
ATOM 688 C CA . PHE A 1 91 ? -3.175 -17.965 -1.379 1.00 80.31 91 PHE A CA 1
ATOM 689 C C . PHE A 1 91 ? -2.662 -19.369 -1.718 1.00 80.31 91 PHE A C 1
ATOM 691 O O . PHE A 1 91 ? -2.571 -19.706 -2.897 1.00 80.31 91 PHE A O 1
ATOM 698 N N . TYR A 1 92 ? -2.353 -20.186 -0.709 1.00 82.25 92 TYR A N 1
ATOM 699 C CA . TYR A 1 92 ? -1.887 -21.557 -0.912 1.00 82.25 92 TYR A CA 1
ATOM 700 C C . TYR A 1 92 ? -2.952 -22.458 -1.550 1.00 82.25 92 TYR A C 1
ATOM 702 O O . TYR A 1 92 ? -2.632 -23.257 -2.426 1.00 82.25 92 TYR A O 1
ATOM 710 N N . LEU A 1 93 ? -4.214 -22.330 -1.135 1.00 87.81 93 LEU A N 1
ATOM 711 C CA . LEU A 1 93 ? -5.301 -23.162 -1.652 1.00 87.81 93 LEU A CA 1
ATOM 712 C C . LEU A 1 93 ? -5.691 -22.767 -3.079 1.00 87.81 93 LEU A C 1
ATOM 714 O O . LEU A 1 93 ? -5.745 -23.616 -3.966 1.00 87.81 93 LEU A O 1
ATOM 718 N N . ASP A 1 94 ? -5.903 -21.475 -3.314 1.00 81.50 94 ASP A N 1
ATOM 719 C CA . ASP A 1 94 ? -6.561 -21.005 -4.532 1.00 81.50 94 ASP A CA 1
ATOM 720 C C . ASP A 1 94 ? -5.599 -20.382 -5.556 1.00 81.50 94 ASP A C 1
ATOM 722 O O . ASP A 1 94 ? -5.997 -20.158 -6.700 1.00 81.50 94 ASP A O 1
ATOM 726 N N . HIS A 1 95 ? -4.355 -20.052 -5.177 1.00 78.44 95 HIS A N 1
ATOM 727 C CA . HIS A 1 95 ? -3.354 -19.380 -6.029 1.00 78.44 95 HIS A CA 1
ATOM 728 C C . HIS A 1 95 ? -3.909 -18.172 -6.818 1.00 78.44 95 HIS A C 1
ATOM 730 O O . HIS A 1 95 ? -3.413 -17.811 -7.885 1.00 78.44 95 HIS A O 1
ATOM 736 N N . ARG A 1 96 ? -4.938 -17.502 -6.282 1.00 69.19 96 ARG A N 1
ATOM 737 C CA . ARG A 1 96 ? -5.802 -16.540 -6.994 1.00 69.19 96 ARG A CA 1
ATOM 738 C C . ARG A 1 96 ? -5.164 -15.192 -7.351 1.00 69.19 96 ARG A C 1
ATOM 740 O O . ARG A 1 96 ? -5.858 -14.285 -7.807 1.00 69.19 96 ARG A O 1
ATOM 747 N N . VAL A 1 97 ? -3.854 -15.021 -7.185 1.00 66.12 97 VAL A N 1
ATOM 748 C CA . VAL A 1 97 ? -3.168 -13.788 -7.600 1.00 66.12 97 VAL A CA 1
ATOM 749 C C . VAL A 1 97 ? -2.935 -13.833 -9.110 1.00 66.12 97 VAL A C 1
ATOM 751 O O . VAL A 1 97 ? -1.936 -14.366 -9.581 1.00 66.12 97 VAL A O 1
ATOM 754 N N . VAL A 1 98 ? -3.866 -13.245 -9.865 1.00 64.25 98 VAL A N 1
ATOM 755 C CA . VAL A 1 98 ? -3.865 -13.257 -11.341 1.00 64.25 98 VAL A CA 1
ATOM 756 C C . VAL A 1 98 ? -2.743 -12.395 -11.938 1.00 64.25 98 VAL A C 1
ATOM 758 O O . VAL A 1 98 ? -2.192 -12.729 -12.983 1.00 64.25 98 VAL A O 1
ATOM 761 N N . SER A 1 99 ? -2.363 -11.292 -11.284 1.00 63.62 99 SER A N 1
ATOM 762 C CA . SER A 1 99 ? -1.252 -10.447 -11.743 1.00 63.62 99 SER A CA 1
ATOM 763 C C . SER A 1 99 ? -0.640 -9.638 -10.604 1.00 63.62 99 SER A C 1
ATOM 765 O O . SER A 1 99 ? -1.363 -9.141 -9.740 1.00 63.62 99 SER A O 1
ATOM 767 N N . ARG A 1 100 ? 0.684 -9.453 -10.627 1.00 65.38 100 ARG A N 1
ATOM 768 C CA . ARG A 1 100 ? 1.396 -8.527 -9.736 1.00 65.38 100 ARG A CA 1
ATOM 769 C C . ARG A 1 100 ? 1.694 -7.230 -10.481 1.00 65.38 100 ARG A C 1
ATOM 771 O O . ARG A 1 100 ? 2.214 -7.248 -11.592 1.00 65.38 100 ARG A O 1
ATOM 778 N N . VAL A 1 101 ? 1.376 -6.107 -9.850 1.00 75.25 101 VAL A N 1
ATOM 779 C CA . VAL A 1 101 ? 1.622 -4.766 -10.386 1.00 75.25 101 VAL A CA 1
ATOM 780 C C . VAL A 1 101 ? 3.052 -4.363 -10.041 1.00 75.25 101 VAL A C 1
ATOM 782 O O . VAL A 1 101 ? 3.426 -4.321 -8.870 1.00 75.25 101 VAL A O 1
ATOM 785 N N . SER A 1 102 ? 3.860 -4.052 -11.054 1.00 79.81 102 SER A N 1
ATOM 786 C CA . SER A 1 102 ? 5.208 -3.538 -10.831 1.00 79.81 102 SER A CA 1
ATOM 787 C C . SER A 1 102 ? 5.210 -2.021 -10.667 1.00 79.81 102 SER A C 1
ATOM 789 O O . SER A 1 102 ? 4.664 -1.301 -11.508 1.00 79.81 102 SER A O 1
ATOM 791 N N . ARG A 1 103 ? 5.872 -1.521 -9.613 1.00 80.50 103 ARG A N 1
ATOM 792 C CA . ARG A 1 103 ? 6.051 -0.073 -9.370 1.00 80.50 103 ARG A CA 1
ATOM 793 C C . ARG A 1 103 ? 6.984 0.585 -10.388 1.00 80.50 103 ARG A C 1
ATOM 795 O O . ARG A 1 103 ? 6.823 1.767 -10.692 1.00 80.50 103 ARG A O 1
ATOM 802 N N . PHE A 1 104 ? 7.934 -0.184 -10.915 1.00 86.25 104 PHE A N 1
ATOM 803 C CA . PHE A 1 104 ? 8.943 0.252 -11.877 1.00 86.25 104 PHE A CA 1
ATOM 804 C C . PHE A 1 104 ? 9.035 -0.730 -13.041 1.00 86.25 104 PHE A C 1
ATOM 806 O O . PHE A 1 104 ? 8.597 -1.874 -12.942 1.00 86.25 104 PHE A O 1
ATOM 813 N N . THR A 1 105 ? 9.611 -0.289 -14.151 1.00 90.19 105 THR A N 1
ATOM 814 C CA . THR A 1 105 ? 9.938 -1.196 -15.247 1.00 90.19 105 THR A CA 1
ATOM 815 C C . THR A 1 105 ? 11.236 -1.910 -14.896 1.00 90.19 105 THR A C 1
ATOM 817 O O . THR A 1 105 ? 12.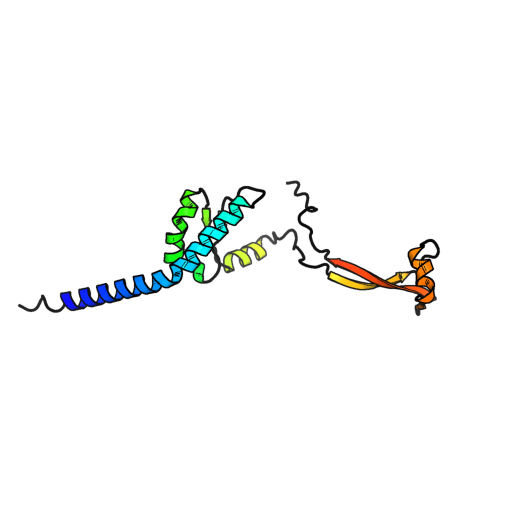268 -1.263 -14.730 1.00 90.19 105 THR A O 1
ATOM 820 N N . TYR A 1 106 ? 11.183 -3.234 -14.789 1.00 92.31 106 TYR A N 1
ATOM 821 C CA . TYR A 1 106 ? 12.357 -4.074 -14.595 1.00 92.31 106 TYR A CA 1
ATOM 822 C C . TYR A 1 106 ? 12.743 -4.741 -15.909 1.00 92.31 106 TYR A C 1
ATOM 824 O O . TYR A 1 106 ? 11.899 -5.148 -16.710 1.00 92.31 106 TYR A O 1
ATOM 832 N N . GLY A 1 107 ? 14.043 -4.854 -16.125 1.00 94.38 107 GLY A N 1
ATOM 833 C CA . GLY A 1 107 ? 14.613 -5.340 -17.365 1.00 94.38 107 GLY A CA 1
ATOM 834 C C . GLY A 1 107 ? 16.129 -5.332 -17.299 1.00 94.38 107 GLY A C 1
ATOM 835 O O . GLY A 1 107 ? 16.714 -5.110 -16.237 1.00 94.38 107 GLY A O 1
ATOM 836 N N . VAL A 1 108 ? 16.756 -5.581 -18.440 1.00 96.44 108 VAL A N 1
ATOM 837 C CA . VAL A 1 108 ? 18.211 -5.678 -18.554 1.00 96.44 108 VAL A CA 1
ATOM 838 C C . VAL A 1 108 ? 18.728 -4.747 -19.636 1.00 96.44 108 VAL A C 1
ATOM 840 O O . VAL A 1 108 ? 18.147 -4.651 -20.719 1.00 96.44 108 VAL A O 1
ATOM 843 N N . ASN A 1 109 ? 19.853 -4.092 -19.354 1.00 95.88 109 ASN A N 1
ATOM 844 C CA . ASN A 1 109 ? 20.614 -3.413 -20.394 1.00 95.88 109 ASN A CA 1
ATOM 845 C C . ASN A 1 109 ? 21.115 -4.459 -21.388 1.00 95.88 109 ASN A C 1
ATOM 847 O O . ASN A 1 109 ? 21.685 -5.481 -21.002 1.00 95.88 109 ASN A O 1
ATOM 851 N N . CYS A 1 110 ? 20.892 -4.212 -22.669 1.00 93.56 110 CYS A N 1
ATOM 852 C CA . CYS A 1 110 ? 21.213 -5.149 -23.726 1.00 93.56 110 CYS A CA 1
ATOM 853 C C . CY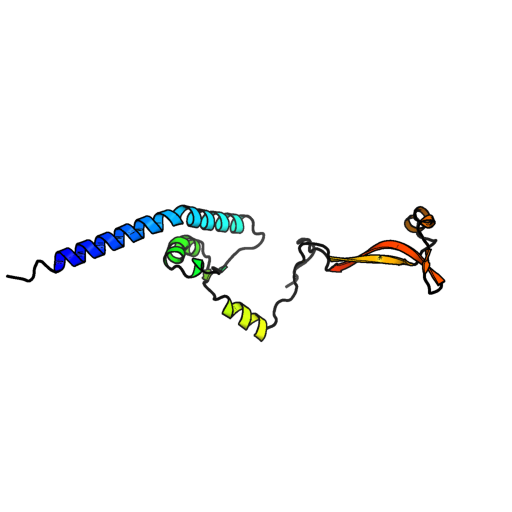S A 1 110 ? 21.779 -4.440 -24.958 1.00 93.56 110 CYS A C 1
ATOM 855 O O . CYS A 1 110 ? 21.899 -3.212 -25.035 1.00 93.56 110 CYS A O 1
ATOM 857 N N . HIS A 1 111 ? 22.171 -5.264 -25.922 1.00 93.81 111 HIS A N 1
ATOM 858 C CA . HIS A 1 111 ? 22.572 -4.845 -27.251 1.00 93.81 111 HIS A CA 1
ATOM 859 C C . HIS A 1 111 ? 21.732 -5.601 -28.281 1.00 93.81 111 HIS A C 1
ATOM 861 O O . HIS A 1 111 ? 21.444 -6.790 -28.120 1.00 93.81 111 HIS A O 1
ATOM 867 N N . VAL A 1 112 ? 21.362 -4.922 -29.359 1.00 94.94 112 VAL A N 1
ATOM 868 C CA . VAL A 1 112 ? 20.511 -5.476 -30.422 1.00 94.94 112 VAL A CA 1
ATOM 869 C C . VAL A 1 112 ? 21.311 -5.638 -31.717 1.00 94.94 112 VAL A C 1
ATOM 871 O O . VAL A 1 112 ? 22.362 -5.010 -31.865 1.00 94.94 112 VAL A O 1
ATOM 874 N N . PRO A 1 113 ? 20.895 -6.501 -32.659 1.00 95.94 113 PRO A N 1
ATOM 875 C CA . PRO A 1 113 ? 21.494 -6.544 -33.991 1.00 95.94 113 PRO A CA 1
ATOM 876 C C . PRO A 1 113 ? 21.416 -5.180 -34.686 1.00 95.94 113 PRO A C 1
ATOM 878 O O . PRO A 1 113 ? 20.400 -4.493 -34.619 1.00 95.94 113 PRO A O 1
ATOM 881 N N . TYR A 1 114 ? 22.492 -4.778 -35.355 1.00 95.88 114 TYR A N 1
ATOM 882 C CA . TYR A 1 114 ? 22.511 -3.538 -36.119 1.00 95.88 114 TYR A CA 1
ATOM 883 C C . TYR A 1 114 ? 21.609 -3.656 -37.355 1.00 95.88 114 TYR A C 1
ATOM 885 O O . TYR A 1 114 ? 21.847 -4.509 -38.211 1.00 95.88 114 TYR A O 1
ATOM 893 N N . ASN A 1 115 ? 20.612 -2.778 -37.474 1.00 95.62 115 ASN A N 1
ATOM 894 C CA . ASN A 1 115 ? 19.751 -2.678 -38.640 1.00 95.62 115 ASN A CA 1
ATOM 895 C C . ASN A 1 115 ? 20.168 -1.469 -39.498 1.00 95.62 115 ASN A C 1
ATOM 897 O O . ASN A 1 115 ? 19.960 -0.335 -39.080 1.00 95.62 115 ASN A O 1
ATOM 901 N N . PRO A 1 116 ? 20.723 -1.663 -40.707 1.00 93.44 116 PRO A N 1
ATOM 902 C CA . PRO A 1 116 ? 21.116 -0.551 -41.571 1.00 93.44 116 PRO A CA 1
ATOM 903 C C . PRO A 1 116 ? 19.927 0.241 -42.127 1.00 93.44 116 PRO A C 1
ATOM 905 O O . PRO A 1 116 ? 20.141 1.319 -42.663 1.00 93.44 116 PRO A O 1
ATOM 908 N N . ARG A 1 117 ? 18.694 -0.273 -42.040 1.00 96.00 117 ARG A N 1
ATOM 909 C CA . ARG A 1 117 ? 17.484 0.426 -42.505 1.00 96.00 117 ARG A CA 1
ATOM 910 C C . ARG A 1 117 ? 16.845 1.308 -41.434 1.00 96.00 117 ARG A C 1
ATOM 912 O O . ARG A 1 117 ? 15.883 1.997 -41.737 1.00 96.00 117 ARG A O 1
ATOM 919 N N . ASP A 1 118 ? 17.351 1.252 -40.208 1.00 94.44 118 ASP A N 1
ATOM 920 C CA . ASP A 1 118 ? 16.850 2.036 -39.087 1.00 94.44 118 ASP A CA 1
ATOM 921 C C . ASP A 1 118 ? 17.723 3.285 -38.908 1.00 94.44 118 ASP A C 1
ATOM 923 O O . ASP A 1 118 ? 18.941 3.185 -38.738 1.00 94.44 118 ASP A O 1
ATOM 927 N N . GLU A 1 119 ? 17.106 4.463 -38.987 1.00 95.88 119 GLU A N 1
ATOM 928 C CA . GLU A 1 119 ? 17.798 5.748 -38.871 1.00 95.88 119 GLU A CA 1
ATOM 929 C C . GLU A 1 119 ? 18.475 5.918 -37.504 1.00 95.88 119 GLU A C 1
ATOM 931 O O . GLU A 1 119 ? 19.605 6.406 -37.437 1.00 95.88 119 GLU A O 1
ATOM 936 N N . GLU A 1 120 ? 17.858 5.443 -36.415 1.00 94.56 120 GLU A N 1
ATOM 937 C CA . GLU A 1 120 ? 18.445 5.510 -35.073 1.00 94.56 120 GLU A CA 1
ATOM 938 C C . GLU A 1 120 ? 19.731 4.678 -35.009 1.00 94.56 120 GLU A C 1
ATOM 940 O O . GLU A 1 120 ? 20.760 5.105 -34.468 1.00 94.56 120 GLU A O 1
ATOM 945 N N . HIS A 1 121 ? 19.703 3.495 -35.625 1.00 96.44 121 HIS A N 1
ATOM 946 C CA . HIS A 1 121 ? 20.878 2.641 -35.715 1.00 96.44 121 HIS A CA 1
ATOM 947 C C . HIS A 1 121 ? 21.972 3.287 -36.568 1.00 96.44 121 HIS A C 1
ATOM 949 O O . HIS A 1 121 ? 23.138 3.242 -36.173 1.00 96.44 121 HIS A O 1
ATOM 955 N N . GLN A 1 122 ? 21.626 3.911 -37.699 1.00 95.81 122 GLN A N 1
ATOM 956 C CA . GLN A 1 122 ? 22.587 4.616 -38.556 1.00 95.81 122 GLN A CA 1
ATOM 957 C C . GLN A 1 122 ? 23.283 5.764 -37.816 1.00 95.81 122 GLN A C 1
ATOM 959 O O . GLN A 1 122 ? 24.515 5.848 -37.853 1.00 95.81 122 GLN A O 1
ATOM 964 N N . ILE A 1 123 ? 22.530 6.590 -37.083 1.00 95.75 123 ILE A N 1
ATOM 965 C CA . ILE A 1 123 ? 23.070 7.692 -36.269 1.00 95.75 123 ILE A CA 1
ATOM 966 C C . ILE A 1 123 ? 24.077 7.159 -35.244 1.00 95.75 123 ILE A C 1
ATOM 968 O O . ILE A 1 123 ? 25.153 7.722 -35.051 1.00 95.75 123 ILE A O 1
ATOM 972 N N . ARG A 1 124 ? 23.764 6.024 -34.614 1.00 95.12 124 ARG A N 1
ATOM 973 C CA . ARG A 1 124 ? 24.604 5.405 -33.577 1.00 95.12 124 ARG A CA 1
ATOM 974 C C . ARG A 1 124 ? 25.613 4.405 -34.132 1.00 95.12 124 ARG A C 1
ATOM 976 O O . ARG A 1 124 ? 26.286 3.727 -33.354 1.00 95.12 124 ARG A O 1
ATOM 983 N N . SER A 1 125 ? 25.761 4.313 -35.451 1.00 92.69 125 SER A N 1
ATOM 984 C CA . SER A 1 125 ? 26.565 3.285 -36.117 1.00 92.69 125 SER A CA 1
ATOM 985 C C . SER A 1 125 ? 28.028 3.266 -35.671 1.00 92.69 125 SER A C 1
ATOM 987 O O . SER A 1 125 ? 28.633 2.192 -35.637 1.00 92.69 125 SER A O 1
ATOM 989 N N . ILE A 1 126 ? 28.571 4.405 -35.234 1.00 95.38 126 ILE A N 1
ATOM 990 C CA . ILE A 1 126 ? 29.922 4.517 -34.667 1.00 95.38 126 ILE A CA 1
ATOM 991 C C . ILE A 1 126 ? 30.098 3.757 -33.341 1.00 95.38 126 ILE A C 1
ATOM 993 O O . ILE A 1 126 ? 31.196 3.321 -33.023 1.00 95.38 126 ILE A O 1
ATOM 997 N N . THR A 1 127 ? 29.018 3.548 -32.582 1.00 94.56 127 THR A N 1
ATOM 998 C CA . THR A 1 127 ? 29.034 2.805 -31.306 1.00 94.56 127 THR A CA 1
ATOM 999 C C . THR A 1 127 ? 28.810 1.301 -31.479 1.00 94.56 127 THR A C 1
ATOM 1001 O O . THR A 1 127 ? 28.848 0.543 -30.510 1.00 94.56 127 THR A O 1
ATOM 1004 N N . SER A 1 128 ? 28.546 0.850 -32.708 1.00 94.38 128 SER A N 1
ATOM 1005 C CA . SER A 1 128 ? 28.341 -0.568 -33.001 1.00 94.38 128 SER A CA 1
ATOM 1006 C C . SER A 1 128 ? 29.655 -1.354 -33.019 1.00 94.38 128 SER A C 1
ATOM 1008 O O . SER A 1 128 ? 30.717 -0.814 -33.317 1.00 94.38 128 SER A O 1
ATOM 1010 N N . TRP A 1 129 ? 29.572 -2.652 -32.746 1.00 95.19 129 TRP A N 1
ATOM 1011 C CA . TRP A 1 129 ? 30.719 -3.561 -32.692 1.00 95.19 129 TRP A CA 1
ATOM 1012 C C . TRP A 1 129 ? 30.336 -4.945 -33.224 1.00 95.19 129 TRP A C 1
ATOM 1014 O O . TRP A 1 129 ? 29.154 -5.265 -33.338 1.00 95.19 129 TRP A O 1
ATOM 1024 N N . PHE A 1 130 ? 31.318 -5.776 -33.567 1.00 95.94 130 PHE A N 1
ATOM 1025 C CA . PHE A 1 130 ? 31.073 -7.160 -33.981 1.00 95.94 130 PHE A CA 1
ATOM 1026 C C . PHE A 1 130 ? 31.182 -8.100 -32.783 1.00 95.94 130 PHE A C 1
ATOM 1028 O O . PHE A 1 130 ? 32.215 -8.142 -32.118 1.00 95.94 130 PHE A O 1
ATOM 1035 N N . SER A 1 131 ? 30.125 -8.867 -32.511 1.00 91.44 131 SER A N 1
ATOM 1036 C CA . SER A 1 131 ? 30.166 -9.905 -31.480 1.00 91.44 131 SER A CA 1
ATOM 1037 C C . SER A 1 131 ? 31.075 -11.064 -31.882 1.00 91.44 131 SER A C 1
ATOM 1039 O O . SER A 1 131 ? 31.372 -11.244 -33.059 1.00 91.44 131 SER A O 1
ATOM 1041 N N . ALA A 1 132 ? 31.452 -11.917 -30.923 1.00 92.12 132 ALA A N 1
ATOM 1042 C CA . ALA A 1 132 ? 32.242 -13.128 -31.191 1.00 92.12 132 ALA A CA 1
ATOM 1043 C C . ALA A 1 132 ? 31.596 -14.060 -32.240 1.00 92.12 132 ALA A C 1
ATOM 1045 O O . ALA A 1 132 ? 32.281 -14.816 -32.916 1.00 92.12 132 ALA A O 1
ATOM 1046 N N . SER A 1 133 ? 30.274 -13.968 -32.413 1.00 91.31 133 SER A N 1
ATOM 1047 C CA . SER A 1 133 ? 29.519 -14.653 -33.468 1.00 91.31 133 SER A CA 1
ATOM 1048 C C . SER A 1 133 ? 29.549 -13.967 -34.844 1.00 91.31 133 SER A C 1
ATOM 1050 O O . SER A 1 133 ? 28.788 -14.356 -35.722 1.00 91.31 133 SER A O 1
ATOM 1052 N N . GLY A 1 134 ? 30.351 -12.915 -35.036 1.00 93.06 134 GLY A N 1
ATOM 1053 C CA . GLY A 1 134 ? 30.463 -12.169 -36.296 1.00 93.06 134 GLY A CA 1
ATOM 1054 C C . GLY A 1 134 ? 29.285 -11.241 -36.611 1.00 93.06 134 GLY A C 1
ATOM 1055 O O . GLY A 1 134 ? 29.259 -10.617 -37.667 1.00 93.06 134 GLY A O 1
ATOM 1056 N N . ASN A 1 135 ? 28.308 -11.109 -35.710 1.00 93.56 135 ASN A N 1
ATOM 1057 C CA . ASN A 1 135 ? 27.145 -10.250 -35.919 1.00 93.56 135 ASN A CA 1
ATOM 1058 C C . ASN A 1 135 ? 27.427 -8.821 -35.452 1.00 93.56 135 ASN A C 1
ATOM 1060 O O . ASN A 1 135 ? 27.900 -8.614 -34.334 1.00 93.56 135 ASN A O 1
ATOM 1064 N N . ARG A 1 136 ? 27.069 -7.822 -36.265 1.00 95.62 136 ARG A N 1
ATOM 1065 C CA . ARG A 1 136 ? 27.150 -6.414 -35.858 1.00 95.62 136 ARG A CA 1
ATOM 1066 C C . ARG A 1 136 ? 26.054 -6.107 -34.833 1.00 95.62 136 ARG A C 1
ATOM 1068 O O . ARG A 1 136 ? 24.873 -6.335 -35.094 1.00 95.62 136 ARG A O 1
ATOM 1075 N N . ARG A 1 137 ? 26.440 -5.601 -33.665 1.00 96.25 137 ARG A N 1
ATOM 1076 C CA . ARG A 1 137 ? 25.575 -5.286 -32.523 1.00 96.25 137 ARG A CA 1
ATOM 1077 C C . ARG A 1 137 ? 25.656 -3.807 -32.175 1.00 96.25 137 ARG A C 1
ATOM 1079 O O . ARG A 1 137 ? 26.706 -3.188 -32.328 1.00 96.25 137 ARG A O 1
ATOM 1086 N N . LEU A 1 138 ? 24.554 -3.260 -31.678 1.00 96.25 138 LEU A N 1
ATOM 1087 C CA . LEU A 1 138 ? 24.440 -1.882 -31.221 1.00 96.25 138 LEU A CA 1
ATOM 1088 C C . LEU A 1 138 ? 24.115 -1.866 -29.714 1.00 96.25 138 LEU A C 1
ATOM 1090 O O . LEU A 1 138 ? 23.122 -2.483 -29.314 1.00 96.25 138 LEU A O 1
ATOM 1094 N N . PRO A 1 139 ? 24.955 -1.243 -28.865 1.00 94.62 139 PRO A N 1
ATOM 1095 C CA .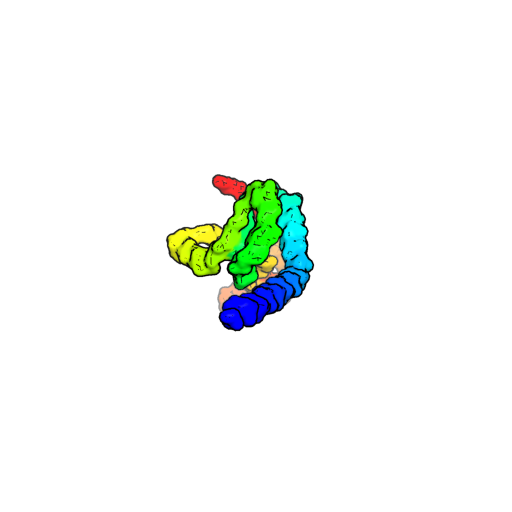 PRO A 1 139 ? 24.753 -1.192 -27.415 1.00 94.62 139 PRO A CA 1
ATOM 1096 C C . PRO A 1 139 ? 23.761 -0.093 -27.025 1.00 94.62 139 PRO A C 1
ATOM 1098 O O . PRO A 1 139 ? 23.434 0.746 -27.853 1.00 94.62 139 PRO A O 1
ATOM 1101 N N . GLY A 1 140 ? 23.341 -0.053 -25.755 1.00 92.19 140 GLY A N 1
ATOM 1102 C CA . GLY A 1 140 ? 22.517 1.030 -25.199 1.00 92.19 140 GLY A CA 1
ATOM 1103 C C . GLY A 1 140 ? 21.018 0.843 -25.429 1.00 92.19 140 GLY A C 1
ATOM 1104 O O . GLY A 1 140 ? 20.324 1.812 -25.723 1.00 92.19 140 GLY A O 1
ATOM 1105 N N . PHE A 1 141 ? 20.551 -0.402 -25.346 1.00 93.38 141 PHE A N 1
ATOM 1106 C CA . PHE A 1 141 ? 19.136 -0.767 -25.360 1.00 93.38 141 PHE A CA 1
ATOM 1107 C C . PHE A 1 141 ? 18.738 -1.349 -24.003 1.00 93.38 141 PHE A C 1
ATOM 1109 O O . PHE A 1 141 ? 19.595 -1.761 -23.218 1.00 93.38 141 PHE A O 1
ATOM 1116 N N . PHE A 1 142 ? 17.435 -1.403 -23.737 1.00 94.38 142 PHE A N 1
ATOM 1117 C CA . PHE A 1 142 ? 16.884 -1.980 -22.517 1.00 94.38 142 PHE A CA 1
ATOM 1118 C C . PHE A 1 142 ? 15.767 -2.966 -22.861 1.00 94.38 142 PHE A C 1
ATOM 1120 O O . PHE A 1 142 ? 14.750 -2.591 -23.442 1.00 94.38 142 PHE A O 1
ATOM 1127 N N . SER A 1 143 ? 15.957 -4.234 -22.503 1.00 93.38 143 SER A N 1
ATOM 1128 C CA . SER A 1 143 ? 14.951 -5.278 -22.685 1.00 93.38 143 SER A CA 1
ATOM 1129 C C . SER A 1 143 ? 14.067 -5.348 -21.451 1.00 93.38 143 SER A C 1
ATOM 1131 O O . SER A 1 143 ? 14.522 -5.758 -20.382 1.00 93.38 143 SER A O 1
ATOM 1133 N N . VAL A 1 144 ? 12.801 -4.970 -21.601 1.00 92.81 144 VAL A N 1
ATOM 1134 C CA . VAL A 1 144 ? 11.813 -5.039 -20.519 1.00 92.81 144 VAL A CA 1
ATOM 1135 C C . VAL A 1 144 ? 11.450 -6.496 -20.238 1.00 92.81 144 VAL A C 1
ATOM 1137 O O . VAL A 1 144 ? 11.092 -7.236 -21.148 1.00 92.81 144 VAL A O 1
ATOM 1140 N N . ILE A 1 145 ? 11.526 -6.891 -18.968 1.00 91.25 145 ILE A N 1
ATOM 1141 C CA . ILE A 1 145 ? 11.055 -8.194 -18.473 1.00 91.25 145 ILE A CA 1
ATOM 1142 C C . ILE A 1 145 ? 9.700 -8.016 -17.787 1.00 91.25 145 ILE A C 1
ATOM 1144 O O . ILE A 1 145 ? 8.779 -8.795 -18.010 1.00 91.25 145 ILE A O 1
ATOM 1148 N N . LEU A 1 146 ? 9.572 -6.969 -16.968 1.00 87.56 146 LEU A N 1
ATOM 1149 C CA . LEU A 1 146 ? 8.356 -6.657 -16.228 1.00 87.56 146 LEU A CA 1
ATOM 1150 C C . LEU A 1 146 ? 8.049 -5.159 -16.369 1.00 87.56 146 LEU A C 1
ATOM 1152 O O . LEU A 1 146 ? 8.768 -4.338 -15.791 1.00 87.56 146 LEU A O 1
ATOM 1156 N N . PRO A 1 147 ? 7.016 -4.771 -17.136 1.00 87.75 147 PRO A N 1
ATOM 1157 C CA . PRO A 1 147 ? 6.674 -3.369 -17.312 1.00 87.75 147 PRO A CA 1
ATOM 1158 C C . PRO A 1 147 ? 6.088 -2.776 -16.031 1.00 87.75 147 PRO A C 1
ATOM 1160 O O . PRO A 1 147 ? 5.379 -3.448 -15.277 1.00 87.75 147 PRO A O 1
ATOM 1163 N N . LYS A 1 148 ? 6.325 -1.479 -15.813 1.00 87.38 148 LYS A N 1
ATOM 1164 C CA . LYS A 1 148 ? 5.522 -0.710 -14.863 1.00 87.38 148 LYS A CA 1
ATOM 1165 C C . LYS A 1 148 ? 4.065 -0.746 -15.313 1.00 87.38 148 LYS A C 1
ATOM 1167 O O . LYS A 1 148 ? 3.758 -0.428 -16.461 1.00 87.38 148 LYS A O 1
ATOM 1172 N N . VAL A 1 149 ? 3.163 -1.074 -14.399 1.00 75.38 149 VAL A N 1
ATOM 1173 C CA . VAL A 1 149 ? 1.731 -0.995 -14.685 1.00 75.38 149 VAL A CA 1
ATOM 1174 C C . VAL A 1 149 ? 1.289 0.460 -14.555 1.00 75.38 149 VAL A C 1
ATOM 1176 O O . VAL A 1 149 ? 1.366 1.057 -13.481 1.00 75.38 149 VAL A O 1
ATOM 1179 N N . LEU A 1 150 ? 0.824 1.035 -15.663 1.00 61.34 150 LEU A N 1
ATOM 1180 C CA . LEU A 1 150 ? 0.009 2.246 -15.661 1.00 61.34 150 LEU A CA 1
ATOM 1181 C C . LEU A 1 150 ? -1.449 1.798 -15.553 1.00 61.34 150 LEU A C 1
ATOM 1183 O O . LEU A 1 150 ? -1.942 1.086 -16.427 1.00 61.34 150 LEU A O 1
ATOM 1187 N N . LEU A 1 151 ? -2.128 2.203 -14.477 1.00 53.84 151 LEU A N 1
ATOM 1188 C CA . LEU A 1 151 ? -3.498 1.785 -14.134 1.00 53.84 151 LEU A CA 1
ATOM 1189 C C . LEU A 1 151 ? -4.540 2.020 -15.251 1.00 53.84 151 LEU A C 1
ATOM 1191 O O . LEU A 1 151 ? -5.616 1.440 -15.197 1.00 53.84 151 LEU A O 1
ATOM 1195 N N . HIS A 1 152 ? -4.221 2.792 -16.293 1.00 49.88 152 HIS A N 1
ATOM 1196 C CA . HIS A 1 152 ? -5.099 3.017 -17.445 1.00 49.88 152 HIS A CA 1
ATOM 1197 C C . HIS A 1 152 ? -5.147 1.883 -18.488 1.00 49.88 152 HIS A C 1
ATOM 1199 O O . HIS A 1 152 ? -6.050 1.898 -19.320 1.00 49.88 152 HIS A O 1
ATOM 1205 N N . LEU A 1 153 ? -4.222 0.911 -18.483 1.00 42.97 153 LEU A N 1
ATOM 1206 C CA . LEU A 1 153 ? -4.149 -0.120 -19.542 1.00 42.97 153 LEU A CA 1
ATOM 1207 C C . LEU A 1 153 ? -4.688 -1.500 -19.151 1.00 42.97 153 LEU A C 1
ATOM 1209 O O . LEU A 1 153 ? -4.879 -2.343 -20.026 1.00 42.97 153 LEU A O 1
ATOM 1213 N N . PHE A 1 154 ? -5.003 -1.737 -17.877 1.00 44.53 154 PHE A N 1
ATOM 1214 C CA . PHE A 1 154 ? -5.755 -2.932 -17.495 1.00 44.53 154 PHE A CA 1
ATOM 1215 C C . PHE A 1 154 ? -7.249 -2.660 -17.659 1.00 44.53 154 PHE A C 1
ATOM 1217 O O . PHE A 1 154 ? -7.972 -2.381 -16.704 1.00 44.53 154 PHE A O 1
ATOM 1224 N N . GLY A 1 155 ? -7.705 -2.739 -18.911 1.00 42.16 155 GLY A N 1
ATOM 1225 C CA . GLY A 1 155 ? -9.113 -2.902 -19.243 1.00 42.16 155 GLY A CA 1
ATOM 1226 C C . GLY A 1 155 ? -9.627 -4.196 -18.621 1.00 42.16 155 GLY A C 1
ATOM 1227 O O . GLY A 1 155 ? -9.532 -5.266 -19.214 1.00 42.16 155 GLY A O 1
ATOM 1228 N N . TRP A 1 156 ? -10.140 -4.086 -17.400 1.00 33.09 156 TRP A N 1
ATOM 1229 C CA . TRP A 1 156 ? -10.857 -5.133 -16.688 1.00 33.09 156 TRP A CA 1
ATOM 1230 C C . TRP A 1 156 ? -12.160 -5.402 -17.455 1.00 33.09 156 TRP A C 1
ATOM 1232 O O . TRP A 1 156 ? -13.158 -4.711 -17.253 1.00 33.09 156 TRP A O 1
ATOM 1242 N N . LYS A 1 157 ? -12.139 -6.344 -18.401 1.00 33.06 157 LYS A N 1
ATOM 1243 C CA . LYS A 1 157 ? -13.363 -7.012 -18.849 1.00 33.06 157 LYS A CA 1
ATOM 1244 C C . LYS A 1 157 ? -13.586 -8.183 -17.898 1.00 33.06 157 LYS A C 1
ATOM 1246 O O . LYS A 1 157 ? -12.662 -8.968 -17.696 1.00 33.06 157 LYS A O 1
ATOM 1251 N N . GLY A 1 158 ? -14.746 -8.146 -17.241 1.00 35.28 158 GLY A N 1
ATOM 1252 C CA . GLY A 1 158 ? -15.168 -9.099 -16.216 1.00 35.28 158 GLY A CA 1
ATOM 1253 C C . GLY A 1 158 ? -15.424 -10.500 -16.739 1.00 35.28 158 GLY A C 1
ATOM 1254 O O . GLY A 1 158 ? -15.289 -10.719 -17.964 1.00 35.28 158 GLY A O 1
#

Foldseek 3Di:
DPPPPVPVVVVVVVVVVVVVVVVVLVVCPVVLVVVVVVVVVCCVPDPDHAAEDEDEDDCLPDPSSVVSCVVVVVVNHHYHYDYPVVVVVCCVPPVPCPDDADQAFDWDFDKDFQDPVDPVSVVQVVQWDADPVRTIIHGDDTDTPDHHDDVVPPPDDD

Sequence (158 aa):
MQRAEGQGYQDDAEEAHATFRSEVASFFESPISTILASVKEQILSAHRPIHSIFLVGGFAASDYLYTQLDDLSALGLTVLRPDIADGALSFYLDHRVVSRVSRFTYGVNCHVPYNPRDEEHQIRSITSWFSASGNRRLPGFFSVILPKVLLHLFGWKG

Radius of gyration: 30.46 Å; chains: 1; bounding box: 56×35×105 Å

Organism: Coprinopsis cinerea (strain Okayama-7 / 130 / ATCC MYA-4618 / FGSC 9003) (NCBI:txid240176)